Protein AF-A0A670YBL3-F1 (afdb_monomer)

Radius of gyration: 41.97 Å; Cα contacts (8 Å, |Δi|>4): 13; chains: 1; bounding box: 100×66×88 Å

Sequence (162 aa):
MISDKYLVEYKLDPEDPHLQEPETMLLQSTVDIPPKTDPRDPRGINQHLKLEFSDILAEPSSFRTFDRIWTWSDITFESSRLWCYRIISLLCAVPVSLCSGFLFACLGCLHIWCVMPCIQMCTMAMPPVRILWASILDVLIAPLFTSLGRCCSAIYLTVTQK

Solvent-accessible surface area (backbone atoms only — not comparable to full-atom values): 10443 Å² total; per-residue (Å²): 134,86,71,80,87,75,70,78,83,78,80,81,79,81,86,86,88,87,89,80,85,83,87,87,84,89,75,87,77,74,75,79,68,74,76,84,72,47,87,88,48,83,80,60,81,60,60,90,74,65,80,47,72,59,67,76,69,66,63,65,87,87,73,70,89,50,70,67,61,51,54,53,50,50,55,50,49,57,49,47,55,56,50,50,54,51,50,54,50,51,64,52,46,52,56,52,51,51,52,51,50,52,52,50,51,52,51,50,49,46,39,65,73,46,46,49,53,49,53,52,50,49,61,69,47,44,60,63,52,51,51,54,51,50,51,51,42,52,70,54,48,47,59,52,52,51,50,50,50,55,62,54,65,72,62,81,81,82,82,82,86,129

Structure (mmCIF, N/CA/C/O backbone):
data_AF-A0A670YBL3-F1
#
_entry.id   AF-A0A670YBL3-F1
#
loop_
_atom_site.group_PDB
_atom_site.id
_atom_site.type_symbol
_atom_site.label_atom_id
_atom_site.label_alt_id
_atom_site.label_comp_id
_atom_site.label_asym_id
_atom_site.label_entity_id
_atom_site.label_seq_id
_atom_site.pdbx_PDB_ins_code
_atom_site.Cartn_x
_atom_site.Cartn_y
_atom_site.Cartn_z
_atom_site.occupancy
_atom_site.B_iso_or_equiv
_atom_site.auth_seq_id
_atom_site.auth_comp_id
_atom_site.auth_asym_id
_atom_site.auth_atom_id
_atom_site.pdbx_PDB_model_num
ATOM 1 N N . MET A 1 1 ? 41.858 -17.848 2.948 1.00 49.16 1 MET A N 1
ATOM 2 C CA . MET A 1 1 ? 42.124 -19.206 2.429 1.00 49.16 1 MET A CA 1
ATOM 3 C C . MET A 1 1 ? 41.508 -19.279 1.045 1.00 49.16 1 MET A C 1
ATOM 5 O O . MET A 1 1 ? 40.294 -19.387 0.935 1.00 49.16 1 MET A O 1
ATOM 9 N N . ILE A 1 2 ? 42.321 -19.054 0.012 1.00 47.41 2 ILE A N 1
ATOM 10 C CA . ILE A 1 2 ? 41.903 -19.216 -1.385 1.00 47.41 2 ILE A CA 1
ATOM 11 C C . ILE A 1 2 ? 41.780 -20.731 -1.627 1.00 47.41 2 ILE A C 1
ATOM 13 O O . ILE A 1 2 ? 42.599 -21.486 -1.115 1.00 47.41 2 ILE A O 1
ATOM 17 N N . SER A 1 3 ? 40.711 -21.185 -2.278 1.00 45.72 3 SER A N 1
ATOM 18 C CA . SER A 1 3 ? 40.430 -22.617 -2.452 1.00 45.72 3 SER A CA 1
ATOM 19 C C . SER A 1 3 ? 41.252 -23.178 -3.616 1.00 45.72 3 SER A C 1
ATOM 21 O O . SER A 1 3 ? 41.248 -22.580 -4.689 1.00 45.72 3 SER A O 1
ATOM 23 N N . ASP A 1 4 ? 41.894 -24.333 -3.439 1.00 55.66 4 ASP A N 1
ATOM 24 C CA . ASP A 1 4 ? 42.846 -24.960 -4.383 1.00 55.66 4 ASP A CA 1
ATOM 25 C C . ASP A 1 4 ? 42.256 -25.371 -5.752 1.00 55.66 4 ASP A C 1
ATOM 27 O O . ASP A 1 4 ? 42.945 -25.926 -6.599 1.00 55.66 4 ASP A O 1
ATOM 31 N N . LYS A 1 5 ? 40.979 -25.069 -6.022 1.00 55.69 5 LYS A N 1
ATOM 32 C CA . LYS A 1 5 ? 40.299 -25.369 -7.295 1.00 55.69 5 LYS A CA 1
ATOM 33 C C . LYS A 1 5 ? 40.619 -24.401 -8.443 1.00 55.69 5 LYS A C 1
ATOM 35 O O . LYS A 1 5 ? 40.101 -24.593 -9.537 1.00 55.69 5 LYS A O 1
ATOM 40 N N . TYR A 1 6 ? 41.438 -23.375 -8.210 1.00 52.62 6 TYR A N 1
ATOM 41 C CA . TYR A 1 6 ? 41.797 -22.369 -9.223 1.00 52.62 6 TYR A CA 1
ATOM 42 C C . TYR A 1 6 ? 43.244 -22.473 -9.721 1.00 52.62 6 TYR A C 1
ATOM 44 O O . TYR A 1 6 ? 43.655 -21.675 -10.560 1.00 52.62 6 TYR A O 1
ATOM 52 N N . LEU A 1 7 ? 44.023 -23.434 -9.224 1.00 48.12 7 LEU A N 1
ATOM 53 C CA . LEU A 1 7 ? 45.398 -23.638 -9.666 1.00 48.12 7 LEU A CA 1
ATOM 54 C C . LEU A 1 7 ? 45.428 -24.719 -10.747 1.00 48.12 7 LEU A C 1
ATOM 56 O O . LEU A 1 7 ? 45.596 -25.901 -10.468 1.00 48.12 7 LEU A O 1
ATOM 60 N N . VAL A 1 8 ? 45.231 -24.297 -11.996 1.00 57.38 8 VAL A N 1
ATOM 61 C CA . VAL A 1 8 ? 45.560 -25.122 -13.161 1.00 57.38 8 VAL A CA 1
ATOM 62 C C . VAL A 1 8 ? 47.073 -25.059 -13.338 1.00 57.38 8 VAL A C 1
ATOM 64 O O . VAL A 1 8 ? 47.629 -24.028 -13.714 1.00 57.38 8 VAL A O 1
ATOM 67 N N . GLU A 1 9 ? 47.738 -26.157 -13.002 1.00 49.44 9 GLU A N 1
ATOM 68 C CA . GLU A 1 9 ? 49.177 -26.337 -13.151 1.00 49.44 9 GLU A CA 1
ATOM 69 C C . GLU A 1 9 ? 49.513 -26.416 -14.648 1.00 49.44 9 GLU A C 1
ATOM 71 O O . GLU A 1 9 ? 49.308 -27.436 -15.306 1.00 49.44 9 GLU A O 1
ATOM 76 N N . TYR A 1 10 ? 49.963 -25.300 -15.223 1.00 47.22 10 TYR A N 1
ATOM 77 C CA . TYR A 1 10 ? 50.396 -25.256 -16.616 1.00 47.22 10 TYR A CA 1
ATOM 78 C C . TYR A 1 10 ? 51.806 -25.844 -16.696 1.00 47.22 10 TYR A C 1
ATOM 80 O O . TYR A 1 10 ? 52.793 -25.158 -16.424 1.00 47.22 10 TYR A O 1
ATOM 88 N N . LYS A 1 11 ? 51.914 -27.132 -17.037 1.00 40.56 11 LYS A N 1
ATOM 89 C CA . LYS A 1 11 ? 53.201 -27.712 -17.427 1.00 40.56 11 LYS A CA 1
ATOM 90 C C . LYS A 1 11 ? 53.645 -27.070 -18.741 1.00 40.56 11 LYS A C 1
ATOM 92 O O . LYS A 1 11 ? 53.084 -27.360 -19.792 1.00 40.56 11 LYS A O 1
ATOM 97 N N . LEU A 1 12 ? 54.643 -26.193 -18.670 1.00 42.19 12 LEU A N 1
ATOM 98 C CA . LEU A 1 12 ? 55.421 -25.809 -19.843 1.00 42.19 12 LEU A CA 1
ATOM 99 C C . LEU A 1 12 ? 56.394 -26.951 -20.154 1.00 42.19 12 LEU A C 1
ATOM 101 O O . LEU A 1 12 ? 57.412 -27.081 -19.477 1.00 42.19 12 LEU A O 1
ATOM 105 N N . ASP A 1 13 ? 56.076 -27.764 -21.159 1.00 45.25 13 ASP A N 1
ATOM 106 C CA . ASP A 1 13 ? 57.099 -28.521 -21.884 1.00 45.25 13 ASP A CA 1
ATOM 107 C C . ASP A 1 13 ? 57.735 -27.594 -22.939 1.00 45.25 13 ASP A C 1
ATOM 109 O O . ASP A 1 13 ? 57.004 -26.868 -23.624 1.00 45.25 13 ASP A O 1
ATOM 113 N N . PRO A 1 14 ? 59.075 -27.549 -23.051 1.00 50.44 14 PRO A N 1
ATOM 114 C CA . PRO A 1 14 ? 59.761 -26.696 -24.008 1.00 50.44 14 PRO A CA 1
ATOM 115 C C . PRO A 1 14 ? 59.899 -27.385 -25.378 1.00 50.44 14 PRO A C 1
ATOM 117 O O . PRO A 1 14 ? 60.213 -28.566 -25.449 1.00 50.44 14 PRO A O 1
ATOM 120 N N . GLU A 1 15 ? 59.723 -26.578 -26.430 1.00 39.66 15 GLU A N 1
ATOM 121 C CA . GLU A 1 15 ? 60.285 -26.724 -27.789 1.00 39.66 15 GLU A CA 1
ATOM 122 C C . GLU A 1 15 ? 59.768 -27.875 -28.687 1.00 39.66 15 GLU A C 1
ATOM 124 O O . GLU A 1 15 ? 60.035 -29.047 -28.465 1.00 39.66 15 GLU A O 1
ATOM 129 N N . ASP A 1 16 ? 59.062 -27.536 -29.779 1.00 33.50 16 ASP A N 1
ATOM 130 C CA . ASP A 1 16 ? 59.723 -27.329 -31.083 1.00 33.50 16 ASP A CA 1
ATOM 131 C C . ASP A 1 16 ? 58.778 -26.722 -32.161 1.00 33.50 16 ASP A C 1
ATOM 133 O O . ASP A 1 16 ? 57.556 -26.883 -32.086 1.00 33.50 16 ASP A O 1
ATOM 137 N N . PRO A 1 17 ? 59.315 -25.973 -33.149 1.00 47.66 17 PRO A N 1
ATOM 138 C CA . PRO A 1 17 ? 58.583 -25.062 -34.032 1.00 47.66 17 PRO A CA 1
ATOM 139 C C . PRO A 1 17 ? 58.271 -25.696 -35.395 1.00 47.66 17 PRO A C 1
ATOM 141 O O . PRO A 1 17 ? 59.089 -26.440 -35.906 1.00 47.66 17 PRO A O 1
ATOM 144 N N . HIS A 1 18 ? 57.157 -25.342 -36.046 1.00 31.55 18 HIS A N 1
ATOM 145 C CA . HIS A 1 18 ? 57.113 -25.106 -37.501 1.00 31.55 18 HIS A CA 1
ATOM 146 C C . HIS A 1 18 ? 55.775 -24.468 -37.924 1.00 31.55 18 HIS A C 1
ATOM 148 O O . HIS A 1 18 ? 54.688 -24.883 -37.537 1.00 31.55 18 HIS A O 1
ATOM 154 N N . LEU A 1 19 ? 55.918 -23.404 -38.707 1.00 38.22 19 LEU A N 1
ATOM 155 C CA . LEU A 1 19 ? 54.925 -22.476 -39.242 1.00 38.22 19 LEU A CA 1
ATOM 156 C C . LEU A 1 19 ? 54.292 -23.021 -40.537 1.00 38.22 19 LEU A C 1
ATOM 158 O O . LEU A 1 19 ? 55.064 -23.324 -41.440 1.00 38.22 19 LEU A O 1
ATOM 162 N N . GLN A 1 20 ? 52.953 -23.044 -40.677 1.00 30.00 20 GLN A N 1
ATOM 163 C CA . GLN A 1 20 ? 52.250 -22.758 -41.950 1.00 30.00 20 GLN A CA 1
ATOM 164 C C . GLN A 1 20 ? 50.708 -22.661 -41.789 1.00 30.00 20 GLN A C 1
ATOM 166 O O . GLN A 1 20 ? 50.058 -23.629 -41.410 1.00 30.00 20 GLN A O 1
ATOM 171 N N . GLU A 1 21 ? 50.123 -21.498 -42.108 1.00 36.81 21 GLU A N 1
ATOM 172 C CA . GLU A 1 21 ? 48.718 -21.339 -42.572 1.00 36.81 21 GLU A CA 1
ATOM 173 C C . GLU A 1 21 ? 48.558 -21.969 -43.988 1.00 36.81 21 GLU A C 1
ATOM 175 O O . GLU A 1 21 ? 49.607 -22.207 -44.600 1.00 36.81 21 GLU A O 1
ATOM 180 N N . PRO A 1 22 ? 47.360 -22.206 -44.598 1.00 42.12 22 PRO A N 1
ATOM 181 C CA . PRO A 1 22 ? 46.024 -21.641 -44.325 1.00 42.12 22 PRO A CA 1
ATOM 182 C C . PRO A 1 22 ? 44.808 -22.621 -44.416 1.00 42.12 22 PRO A C 1
ATOM 184 O O . PRO A 1 22 ? 44.903 -23.747 -44.886 1.00 42.12 22 PRO A O 1
ATOM 187 N N . GLU A 1 23 ? 43.637 -22.111 -44.010 1.00 35.25 23 GLU A N 1
ATOM 188 C CA . GLU A 1 23 ? 42.279 -22.422 -44.507 1.00 35.25 23 GLU A CA 1
ATOM 189 C C . GLU A 1 23 ? 41.585 -23.793 -44.266 1.00 35.25 23 GLU A C 1
ATOM 191 O O . GLU A 1 23 ? 41.798 -24.793 -44.938 1.00 35.25 23 GLU A O 1
ATOM 196 N N . THR A 1 24 ? 40.503 -23.675 -43.483 1.00 34.41 24 THR A N 1
ATOM 197 C CA . THR A 1 24 ? 39.204 -24.374 -43.576 1.00 34.41 24 THR A CA 1
ATOM 198 C C . THR A 1 24 ? 39.046 -25.760 -42.933 1.00 34.41 24 THR A C 1
ATOM 200 O O . THR A 1 24 ? 39.636 -26.751 -43.338 1.00 34.41 24 THR A O 1
ATOM 203 N N . MET A 1 25 ? 38.032 -25.800 -42.057 1.00 41.53 25 MET A N 1
ATOM 204 C CA . MET A 1 25 ? 37.207 -26.941 -41.632 1.00 41.53 25 MET A CA 1
ATOM 205 C C . MET A 1 25 ? 37.559 -27.612 -40.294 1.00 41.53 25 MET A C 1
ATOM 207 O O . MET A 1 25 ? 38.404 -28.487 -40.196 1.00 41.53 25 MET A O 1
ATOM 211 N N . LEU A 1 26 ? 36.715 -27.267 -39.316 1.00 43.94 26 LEU A N 1
ATOM 212 C CA . LEU A 1 26 ? 36.263 -28.076 -38.180 1.00 43.94 26 LEU A CA 1
ATOM 213 C C . LEU A 1 26 ? 37.242 -28.291 -37.026 1.00 43.94 26 LEU A C 1
ATOM 215 O O . LEU A 1 26 ? 38.065 -29.193 -37.043 1.00 43.94 26 LEU A O 1
ATOM 219 N N . LEU A 1 27 ? 37.024 -27.494 -35.978 1.00 35.09 27 LEU A N 1
ATOM 220 C CA . LEU A 1 27 ? 36.952 -27.862 -34.556 1.00 35.09 27 LEU A CA 1
ATOM 221 C C . LEU A 1 27 ? 36.865 -26.515 -33.820 1.00 35.09 27 LEU A C 1
ATOM 223 O O . LEU A 1 27 ? 37.858 -25.871 -33.517 1.00 35.09 27 LEU A O 1
ATOM 227 N N . GLN A 1 28 ? 35.687 -25.915 -33.665 1.00 41.88 28 GLN A N 1
ATOM 228 C CA . GLN A 1 28 ? 34.755 -26.306 -32.608 1.00 41.88 28 GLN A CA 1
ATOM 229 C C . GLN A 1 28 ? 35.482 -26.686 -31.306 1.00 41.88 28 GLN A C 1
ATOM 231 O O . GLN A 1 28 ? 35.213 -27.721 -30.712 1.00 41.88 28 GLN A O 1
ATOM 236 N N . SER A 1 29 ? 36.403 -25.832 -30.847 1.00 35.59 29 SER A N 1
ATOM 237 C CA . SER A 1 29 ? 36.668 -25.726 -29.415 1.00 35.59 29 SER A CA 1
ATOM 238 C C . SER A 1 29 ? 35.495 -24.959 -28.816 1.00 35.59 29 SER A C 1
ATOM 240 O O . SER A 1 29 ? 35.482 -23.729 -28.741 1.00 35.59 29 SER A O 1
ATOM 242 N N . THR A 1 30 ? 34.442 -25.710 -28.502 1.00 42.91 30 THR A N 1
ATOM 243 C CA . THR A 1 30 ? 33.404 -25.321 -27.555 1.00 42.91 30 THR A CA 1
ATOM 244 C C . THR A 1 30 ? 34.090 -25.004 -26.231 1.00 42.91 30 THR A C 1
ATOM 246 O O . THR A 1 30 ? 34.227 -25.854 -25.355 1.00 42.91 30 THR A O 1
ATOM 249 N N . VAL A 1 31 ? 34.553 -23.765 -26.084 1.00 45.44 31 VAL A N 1
ATOM 250 C CA . VAL A 1 31 ? 34.615 -23.148 -24.766 1.00 45.44 31 VAL A CA 1
ATOM 251 C C . VAL A 1 31 ? 33.156 -23.060 -24.341 1.00 45.44 31 VAL A C 1
ATOM 253 O O . VAL A 1 31 ? 32.431 -22.185 -24.815 1.00 45.44 31 VAL A O 1
ATOM 256 N N . ASP A 1 32 ? 32.709 -24.029 -23.539 1.00 45.91 32 ASP A N 1
ATOM 257 C CA . ASP A 1 32 ? 31.397 -24.033 -22.895 1.00 45.91 32 ASP A CA 1
ATOM 258 C C . ASP A 1 32 ? 31.320 -22.821 -21.959 1.00 45.91 32 ASP A C 1
ATOM 260 O O . ASP A 1 32 ? 31.529 -22.896 -20.748 1.00 45.91 32 ASP A O 1
ATOM 264 N N . ILE A 1 33 ? 31.044 -21.657 -22.54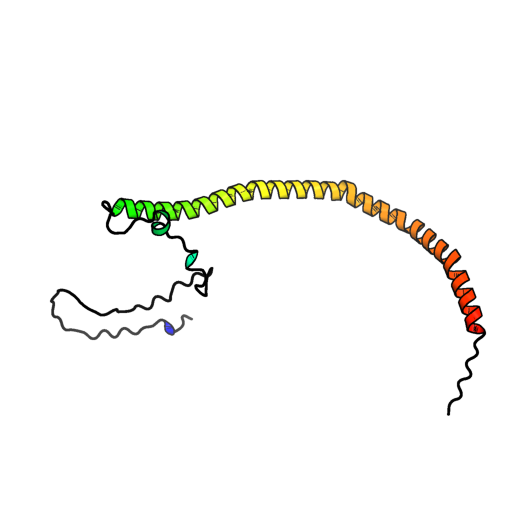4 1.00 55.59 33 ILE A N 1
ATOM 265 C CA . ILE A 1 33 ? 30.486 -20.526 -21.824 1.00 55.59 33 ILE A CA 1
ATOM 266 C C . ILE A 1 33 ? 29.125 -21.044 -21.357 1.00 55.59 33 ILE A C 1
ATOM 268 O O . 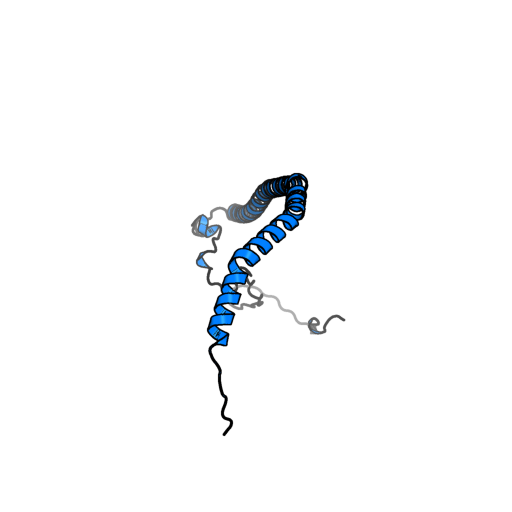ILE A 1 33 ? 28.289 -21.353 -22.214 1.00 55.59 33 ILE A O 1
ATOM 272 N N . PRO A 1 34 ? 28.891 -21.200 -20.038 1.00 58.81 34 PRO A N 1
ATOM 273 C CA . PRO A 1 34 ? 27.607 -21.678 -19.557 1.00 58.81 34 PRO A CA 1
ATOM 274 C C . PRO A 1 34 ? 26.519 -20.801 -20.182 1.00 58.81 34 PRO A C 1
ATOM 276 O O . PRO A 1 34 ? 26.695 -19.575 -20.230 1.00 58.81 34 PRO A O 1
ATOM 279 N N . PRO A 1 35 ? 25.432 -21.397 -20.706 1.00 61.44 35 PRO A N 1
ATOM 280 C CA . PRO A 1 35 ? 24.387 -20.640 -21.374 1.00 61.44 35 PRO A CA 1
ATOM 281 C C . PRO A 1 35 ? 23.964 -19.522 -20.432 1.00 61.44 35 PRO A C 1
ATOM 283 O O . PRO A 1 35 ? 23.620 -19.786 -19.280 1.00 61.44 35 PRO A O 1
ATOM 286 N N . LYS A 1 36 ? 24.070 -18.270 -20.895 1.00 60.72 36 LYS A N 1
ATOM 287 C CA . LYS A 1 36 ? 23.696 -17.091 -20.115 1.00 60.72 36 LYS A CA 1
ATOM 288 C C . LYS A 1 36 ? 22.208 -17.211 -19.811 1.00 60.72 36 LYS A C 1
ATOM 290 O O . LYS A 1 36 ? 21.372 -16.853 -20.637 1.00 60.72 36 LYS A O 1
ATOM 295 N N . THR A 1 37 ? 21.890 -17.788 -18.659 1.00 65.12 37 THR A N 1
ATOM 296 C CA . THR A 1 37 ? 20.526 -18.051 -18.229 1.00 65.12 37 THR A CA 1
ATOM 297 C C . THR A 1 37 ? 19.866 -16.703 -18.026 1.00 65.12 37 THR A C 1
ATOM 299 O O . THR A 1 37 ? 20.269 -15.936 -17.151 1.00 65.12 37 THR A O 1
ATOM 302 N N . ASP A 1 38 ? 18.884 -16.380 -18.865 1.00 73.31 38 ASP A N 1
ATOM 303 C CA . ASP A 1 38 ? 18.025 -15.236 -18.606 1.00 73.31 38 ASP A CA 1
ATOM 304 C C . ASP A 1 38 ? 17.204 -15.575 -17.353 1.00 73.31 38 ASP A C 1
ATOM 306 O O . ASP A 1 38 ? 16.379 -16.494 -17.402 1.00 73.31 38 ASP A O 1
ATOM 310 N N . PRO A 1 39 ? 17.406 -14.883 -16.214 1.00 76.12 39 PRO A N 1
ATOM 311 C CA . PRO A 1 39 ? 16.651 -15.179 -15.001 1.00 76.12 39 PRO A CA 1
ATOM 312 C C . PRO A 1 39 ? 15.145 -14.948 -15.189 1.00 76.12 39 PRO A C 1
ATOM 314 O O . PRO A 1 39 ? 14.355 -15.411 -14.368 1.00 76.12 39 PRO A O 1
ATOM 317 N N . ARG A 1 40 ? 14.736 -14.230 -16.247 1.00 78.88 40 ARG A N 1
ATOM 318 C CA . ARG A 1 40 ? 13.332 -13.957 -16.574 1.00 78.88 40 ARG A CA 1
ATOM 319 C C . ARG A 1 40 ? 12.639 -15.127 -17.270 1.00 78.88 40 ARG A C 1
ATOM 321 O O . ARG A 1 40 ? 11.419 -15.221 -17.180 1.00 78.88 40 ARG A O 1
ATOM 328 N N . ASP A 1 41 ? 13.387 -16.014 -17.924 1.00 84.94 41 ASP A N 1
ATOM 329 C CA . ASP A 1 41 ? 12.844 -17.222 -18.551 1.00 84.94 41 ASP A CA 1
ATOM 330 C C . ASP A 1 41 ? 13.810 -18.413 -18.402 1.00 84.94 41 ASP A C 1
ATOM 332 O O . ASP A 1 41 ? 14.477 -18.820 -19.356 1.00 84.94 41 ASP A O 1
ATOM 336 N N . PRO A 1 42 ? 13.880 -19.014 -17.200 1.00 84.19 42 PRO A N 1
ATOM 337 C CA . PRO A 1 42 ? 14.794 -20.121 -16.923 1.00 84.19 42 PRO A CA 1
ATOM 338 C C . PRO A 1 42 ? 14.446 -21.408 -17.684 1.00 84.19 42 PRO A C 1
ATOM 340 O O . PRO A 1 42 ? 15.257 -22.330 -17.720 1.00 84.19 42 PRO A O 1
ATOM 343 N N . ARG A 1 43 ? 13.239 -21.505 -18.262 1.00 83.75 43 ARG A N 1
ATOM 344 C CA . ARG A 1 43 ? 12.762 -22.688 -18.999 1.00 83.75 43 ARG A CA 1
ATOM 345 C C . ARG A 1 43 ? 12.693 -22.456 -20.509 1.00 83.75 43 ARG A C 1
ATOM 347 O O . ARG A 1 43 ? 12.345 -23.387 -21.227 1.00 83.75 43 ARG A O 1
ATOM 354 N N . GLY A 1 44 ? 13.010 -21.249 -20.981 1.00 84.25 44 GLY A N 1
ATOM 355 C CA . GLY A 1 44 ? 12.995 -20.893 -22.400 1.00 84.25 44 GLY A CA 1
ATOM 356 C C . GLY A 1 44 ? 11.624 -21.033 -23.066 1.00 84.25 44 GLY A C 1
ATOM 357 O O . GLY A 1 44 ? 11.561 -21.258 -24.271 1.00 84.25 44 GLY A O 1
ATOM 358 N N . ILE A 1 45 ? 10.527 -20.955 -22.308 1.00 86.31 45 ILE A N 1
ATOM 359 C CA . ILE A 1 45 ? 9.170 -21.164 -22.842 1.00 86.31 45 ILE A CA 1
ATOM 360 C C . ILE A 1 45 ? 8.666 -19.958 -23.653 1.00 86.31 45 ILE A C 1
ATOM 362 O O . ILE A 1 45 ? 7.795 -20.101 -24.511 1.00 86.31 45 ILE A O 1
ATOM 366 N N . ASN A 1 46 ? 9.230 -18.772 -23.414 1.00 87.12 46 ASN A N 1
ATOM 367 C CA . ASN A 1 46 ? 8.782 -17.494 -23.967 1.00 87.12 46 ASN A CA 1
ATOM 368 C C . ASN A 1 46 ? 9.727 -16.951 -25.045 1.00 87.12 46 ASN A C 1
ATOM 370 O O . ASN A 1 46 ? 9.750 -15.749 -25.302 1.00 87.12 46 ASN A O 1
ATOM 374 N N . GLN A 1 47 ? 10.487 -17.824 -25.711 1.00 82.25 47 GLN A N 1
ATOM 375 C CA . GLN A 1 47 ? 11.389 -17.420 -26.796 1.00 82.25 47 GLN A CA 1
ATOM 376 C C . GLN A 1 47 ? 10.665 -16.638 -27.903 1.00 82.25 47 GLN A C 1
ATOM 378 O O . GLN A 1 47 ? 11.220 -15.688 -28.438 1.00 82.25 47 GLN A O 1
ATOM 383 N N . HIS A 1 48 ? 9.397 -16.964 -28.170 1.00 81.69 48 HIS A N 1
ATOM 384 C CA . HIS A 1 48 ? 8.550 -16.275 -29.149 1.00 81.69 48 HIS A CA 1
ATOM 385 C C . HIS A 1 48 ? 8.223 -14.807 -28.803 1.00 81.69 48 HIS A C 1
ATOM 387 O O . HIS A 1 48 ? 7.781 -14.065 -29.673 1.00 81.69 48 HIS A O 1
ATOM 393 N N . LEU A 1 49 ? 8.413 -14.376 -27.549 1.00 81.75 49 LEU A N 1
ATOM 394 C CA . LEU A 1 49 ? 8.195 -12.988 -27.108 1.00 81.75 49 LEU A CA 1
ATOM 395 C C . LEU A 1 49 ? 9.481 -12.155 -27.134 1.00 81.75 49 LEU A C 1
ATOM 397 O O . LEU A 1 49 ? 9.457 -10.959 -26.828 1.00 81.75 49 LEU A O 1
ATOM 401 N N . LYS A 1 50 ? 10.619 -12.775 -27.456 1.00 81.38 50 LYS A N 1
ATOM 402 C CA . LYS A 1 50 ? 11.902 -12.089 -27.529 1.00 81.38 50 LYS A CA 1
ATOM 403 C C . LYS A 1 50 ? 12.001 -11.380 -28.875 1.00 81.38 50 LYS A C 1
ATOM 405 O O . LYS A 1 50 ? 12.362 -11.986 -29.868 1.00 81.38 50 LYS A O 1
ATOM 410 N N . LEU A 1 51 ? 11.673 -10.094 -28.873 1.00 82.25 51 LEU A N 1
ATOM 411 C CA . LEU A 1 51 ? 11.790 -9.241 -30.051 1.00 82.25 51 LEU A CA 1
ATOM 412 C C . LEU A 1 51 ? 13.220 -8.709 -30.169 1.00 82.25 51 LEU A C 1
ATOM 414 O O . LEU A 1 51 ? 13.689 -7.977 -29.282 1.00 82.25 51 LEU A O 1
ATOM 418 N N . GLU A 1 52 ? 13.901 -9.069 -31.252 1.00 83.00 52 GLU A N 1
ATOM 419 C CA . GLU A 1 52 ? 15.167 -8.461 -31.653 1.00 83.00 52 GLU A CA 1
ATOM 420 C C . GLU A 1 52 ? 14.925 -7.232 -32.548 1.00 83.00 52 GLU A C 1
ATOM 422 O O . GLU A 1 52 ? 13.862 -7.063 -33.144 1.00 83.00 52 GLU A O 1
ATOM 427 N N . PHE A 1 53 ? 15.915 -6.344 -32.653 1.00 83.19 53 PHE A N 1
ATOM 428 C CA . PHE A 1 53 ? 15.874 -5.211 -33.580 1.00 83.19 53 PHE A CA 1
ATOM 429 C C . PHE A 1 53 ? 15.644 -5.652 -35.037 1.00 83.19 53 PHE A C 1
ATOM 431 O O . PHE A 1 53 ? 14.880 -5.020 -35.768 1.00 83.19 53 PHE A O 1
ATOM 438 N N . SER A 1 54 ? 16.256 -6.771 -35.435 1.00 82.00 54 SER A N 1
ATOM 439 C CA . SER A 1 54 ? 16.079 -7.392 -36.750 1.00 82.00 54 SER A CA 1
ATOM 440 C C . SER A 1 54 ? 14.631 -7.833 -37.006 1.00 82.00 54 SER A C 1
ATOM 442 O O . SER A 1 54 ? 14.119 -7.599 -38.101 1.00 82.00 54 SER A O 1
ATOM 444 N N . ASP A 1 55 ? 13.940 -8.361 -35.991 1.00 83.50 55 ASP A N 1
ATOM 445 C CA . ASP A 1 55 ? 12.529 -8.764 -36.078 1.00 83.50 55 ASP A CA 1
ATOM 446 C C . ASP A 1 55 ? 11.582 -7.565 -36.217 1.00 83.50 55 ASP A C 1
ATOM 448 O O . ASP A 1 55 ? 10.556 -7.649 -36.889 1.00 83.50 55 ASP A O 1
ATOM 452 N N . ILE A 1 56 ? 11.921 -6.433 -35.593 1.00 83.00 56 ILE A N 1
ATOM 453 C CA . ILE A 1 56 ? 11.104 -5.209 -35.636 1.00 83.00 56 ILE A CA 1
ATOM 454 C C . ILE A 1 56 ? 11.145 -4.569 -37.027 1.00 83.00 56 ILE A C 1
ATOM 456 O O . ILE A 1 56 ? 10.136 -4.036 -37.491 1.00 83.00 56 ILE A O 1
ATOM 460 N N . LEU A 1 57 ? 12.303 -4.608 -37.688 1.00 82.19 57 LEU A N 1
ATOM 461 C CA . LEU A 1 57 ? 12.475 -4.066 -39.037 1.00 82.19 57 LEU A CA 1
ATOM 462 C C . LEU A 1 57 ? 12.132 -5.071 -40.145 1.00 82.19 57 LEU A C 1
ATOM 464 O O . LEU A 1 57 ? 11.891 -4.653 -41.275 1.00 82.19 57 LEU A O 1
ATOM 468 N N . ALA A 1 58 ? 12.100 -6.369 -39.829 1.00 81.88 58 ALA A N 1
ATOM 469 C CA . ALA A 1 58 ? 11.846 -7.467 -40.763 1.00 81.88 58 ALA A CA 1
ATOM 470 C C . ALA A 1 58 ? 12.767 -7.472 -42.005 1.00 81.88 58 ALA A C 1
ATOM 472 O O . ALA A 1 58 ? 12.399 -7.990 -43.062 1.00 81.88 58 ALA A O 1
ATOM 473 N N . GLU A 1 59 ? 13.970 -6.897 -41.900 1.00 76.75 59 GLU A N 1
ATOM 474 C CA . GLU A 1 59 ? 14.892 -6.789 -43.031 1.00 76.75 59 GLU A CA 1
ATOM 475 C C . GLU A 1 59 ? 15.734 -8.072 -43.192 1.00 76.75 59 GLU A C 1
ATOM 477 O O . GLU A 1 59 ? 16.412 -8.486 -42.244 1.00 76.75 59 GLU A O 1
ATOM 482 N N . PRO A 1 60 ? 15.760 -8.694 -44.388 1.00 72.31 60 PRO A N 1
ATOM 483 C CA . PRO A 1 60 ? 16.643 -9.820 -44.655 1.00 72.31 60 PRO A CA 1
ATOM 484 C C . PRO A 1 60 ? 18.109 -9.370 -44.709 1.00 72.31 60 PRO A C 1
ATOM 486 O O . PRO A 1 60 ? 18.444 -8.353 -45.314 1.00 72.31 60 PRO A O 1
ATOM 489 N N . SER A 1 61 ? 19.015 -10.180 -44.153 1.00 66.62 61 SER A N 1
ATOM 490 C CA . SER A 1 61 ? 20.459 -9.889 -44.042 1.00 66.62 61 SER A CA 1
ATOM 491 C C . SER A 1 61 ? 21.185 -9.629 -45.373 1.00 66.62 61 SER A C 1
ATOM 493 O O . SER A 1 61 ? 22.311 -9.144 -45.364 1.00 66.62 61 SER A O 1
ATOM 495 N N . SER A 1 62 ? 20.547 -9.912 -46.513 1.00 66.56 62 SER A N 1
ATOM 496 C CA . SER A 1 62 ? 21.127 -9.789 -47.853 1.00 66.56 62 SER A CA 1
ATOM 497 C C . SER A 1 62 ? 21.123 -8.368 -48.440 1.00 66.56 62 SER A C 1
ATOM 499 O O . SER A 1 62 ? 21.824 -8.148 -49.425 1.00 66.56 62 SER A O 1
ATOM 501 N N . PHE A 1 63 ? 20.348 -7.417 -47.898 1.00 61.09 63 PHE A N 1
ATOM 502 C CA . PHE A 1 63 ? 20.193 -6.066 -48.479 1.00 61.09 63 PHE A CA 1
ATOM 503 C C . PHE A 1 63 ? 20.928 -4.953 -47.712 1.00 61.09 63 PHE A C 1
ATOM 505 O O . PHE A 1 63 ? 20.803 -3.768 -48.037 1.00 61.09 63 PHE A O 1
ATOM 512 N N . ARG A 1 64 ? 21.773 -5.316 -46.741 1.00 67.69 64 ARG A N 1
ATOM 513 C CA . ARG A 1 64 ? 22.535 -4.350 -45.943 1.00 67.69 64 ARG A CA 1
ATOM 514 C C . ARG A 1 64 ? 23.700 -3.788 -46.748 1.00 67.69 64 ARG A C 1
ATOM 516 O O . ARG A 1 64 ? 24.758 -4.388 -46.862 1.00 67.69 64 ARG A O 1
ATOM 523 N N . THR A 1 65 ? 23.502 -2.595 -47.300 1.00 64.25 65 THR A N 1
ATOM 524 C CA . THR A 1 65 ? 24.530 -1.903 -48.102 1.00 64.25 65 THR A CA 1
ATOM 525 C C . THR A 1 65 ? 25.540 -1.144 -47.217 1.00 64.25 65 THR A C 1
ATOM 527 O O . THR A 1 65 ? 26.546 -0.640 -47.709 1.00 64.25 65 THR A O 1
ATOM 530 N N . PHE A 1 66 ? 25.301 -1.049 -45.897 1.00 73.81 66 PHE A N 1
ATOM 531 C CA . PHE A 1 66 ? 26.173 -0.312 -44.976 1.00 73.81 66 PHE A CA 1
ATOM 532 C C . PHE A 1 66 ? 26.198 -0.907 -43.553 1.00 73.81 66 PHE A C 1
ATOM 534 O O . PHE A 1 66 ? 25.456 -0.485 -42.661 1.00 73.81 66 PHE A O 1
ATOM 541 N N . ASP A 1 67 ? 27.112 -1.851 -43.316 1.00 79.12 67 ASP A N 1
ATOM 542 C CA . ASP A 1 67 ? 27.221 -2.601 -42.050 1.00 79.12 67 ASP A CA 1
ATOM 543 C C . ASP A 1 67 ? 27.427 -1.719 -40.813 1.00 79.12 67 ASP A C 1
ATOM 545 O O . ASP A 1 67 ? 26.937 -2.020 -39.727 1.00 79.12 67 ASP A O 1
ATOM 549 N N . ARG A 1 68 ? 28.123 -0.584 -40.956 1.00 81.19 68 ARG A N 1
ATOM 550 C CA . ARG A 1 68 ? 28.411 0.294 -39.812 1.00 81.19 68 ARG A CA 1
ATOM 551 C C . ARG A 1 68 ? 27.148 0.965 -39.266 1.00 81.19 68 ARG A C 1
ATOM 553 O O . ARG A 1 68 ? 26.974 1.005 -38.056 1.00 81.19 68 ARG A O 1
ATOM 560 N N . ILE A 1 69 ? 26.268 1.478 -40.130 1.00 85.44 69 ILE A N 1
ATOM 561 C CA . ILE A 1 69 ? 25.014 2.152 -39.729 1.00 85.44 69 ILE A CA 1
ATOM 562 C C . ILE A 1 69 ? 24.096 1.145 -39.052 1.00 85.44 69 ILE A C 1
ATOM 564 O O . ILE A 1 69 ? 23.501 1.476 -38.030 1.00 85.44 69 ILE A O 1
ATOM 568 N N . TRP A 1 70 ? 24.044 -0.083 -39.576 1.00 82.94 70 TRP A N 1
ATOM 569 C CA . TRP A 1 70 ? 23.277 -1.155 -38.962 1.00 82.94 70 TRP A CA 1
ATOM 570 C C . TRP A 1 70 ? 23.701 -1.375 -37.503 1.00 82.94 70 TRP A C 1
ATOM 572 O O . TRP A 1 70 ? 22.877 -1.267 -36.597 1.00 82.94 70 TRP A O 1
ATOM 582 N N . THR A 1 71 ? 24.998 -1.566 -37.254 1.00 84.81 71 THR A N 1
ATOM 583 C CA . THR A 1 71 ? 25.531 -1.764 -35.897 1.00 84.81 71 THR A CA 1
ATOM 584 C C . THR A 1 71 ? 25.256 -0.569 -34.980 1.00 84.81 71 THR A C 1
ATOM 586 O O . THR A 1 71 ? 24.856 -0.745 -33.832 1.00 84.81 71 THR A O 1
ATOM 589 N N . TRP A 1 72 ? 25.405 0.663 -35.478 1.00 88.44 72 TRP A N 1
ATOM 590 C CA . TRP A 1 72 ? 25.081 1.863 -34.697 1.00 88.44 72 TRP A CA 1
ATOM 591 C C . TRP A 1 72 ? 23.590 1.973 -34.366 1.00 88.44 72 TRP A C 1
ATOM 593 O O . TRP A 1 72 ? 23.243 2.417 -33.269 1.00 88.44 72 TRP A O 1
ATOM 603 N N . SER A 1 73 ? 22.712 1.578 -35.288 1.00 87.94 73 SER A N 1
ATOM 604 C CA . SER A 1 73 ? 21.264 1.594 -35.071 1.00 87.94 73 SER A CA 1
ATOM 605 C C . SER A 1 73 ? 20.827 0.555 -34.041 1.00 87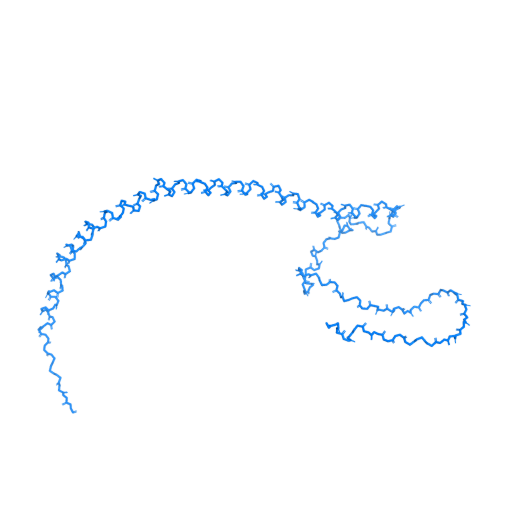.94 73 SER A C 1
ATOM 607 O O . SER A 1 73 ? 20.051 0.895 -33.150 1.00 87.94 73 SER A O 1
ATOM 609 N N . ASP A 1 74 ? 21.410 -0.643 -34.083 1.00 87.56 74 ASP A N 1
ATOM 610 C CA . ASP A 1 74 ? 21.146 -1.723 -33.131 1.00 87.56 74 ASP A CA 1
ATOM 611 C C . ASP A 1 74 ? 21.555 -1.318 -31.702 1.00 87.56 74 ASP A C 1
ATOM 613 O O . ASP A 1 74 ? 20.747 -1.317 -30.772 1.00 87.56 74 ASP A O 1
ATOM 617 N N . ILE A 1 75 ? 22.774 -0.791 -31.546 1.00 90.25 75 ILE A N 1
ATOM 618 C CA . ILE A 1 75 ? 23.295 -0.298 -30.258 1.00 90.25 75 ILE A CA 1
ATOM 619 C C . ILE A 1 75 ? 22.450 0.861 -29.708 1.00 90.25 75 ILE A C 1
ATOM 621 O O . ILE A 1 75 ? 22.166 0.938 -28.504 1.00 90.25 75 ILE A O 1
ATOM 625 N N . THR A 1 76 ? 22.047 1.784 -30.585 1.00 90.38 76 THR A N 1
ATOM 626 C CA . THR A 1 76 ? 21.227 2.943 -30.210 1.00 90.38 76 THR A CA 1
ATOM 627 C C . THR A 1 76 ? 19.822 2.506 -29.806 1.00 90.38 76 THR A C 1
ATOM 629 O O . THR A 1 76 ? 19.282 3.025 -28.826 1.00 90.38 76 THR A O 1
ATOM 632 N N . PHE A 1 77 ? 19.246 1.520 -30.494 1.00 88.44 77 PHE A N 1
ATOM 633 C CA . PHE A 1 77 ? 17.952 0.940 -30.158 1.00 88.44 77 PHE A CA 1
ATOM 634 C C . PHE A 1 77 ? 17.9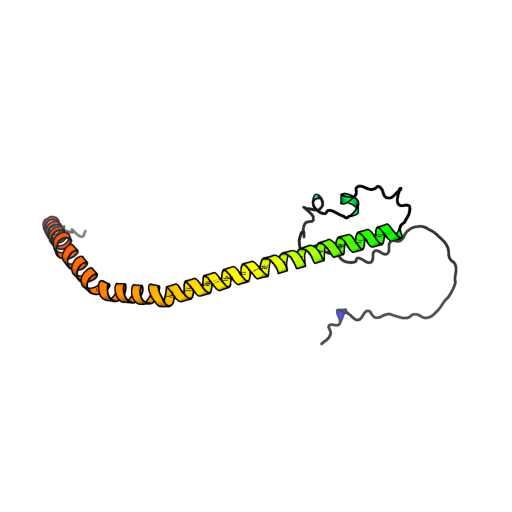80 0.277 -28.775 1.00 88.44 77 PHE A C 1
ATOM 636 O O . PHE A 1 77 ? 17.162 0.624 -27.916 1.00 88.44 77 PHE A O 1
ATOM 643 N N . GLU A 1 78 ? 18.962 -0.586 -28.503 1.00 88.25 78 GLU A N 1
ATOM 644 C CA . GLU A 1 78 ? 19.094 -1.236 -27.195 1.00 88.25 78 GLU A CA 1
ATOM 645 C C . GLU A 1 78 ? 19.293 -0.230 -26.054 1.00 88.25 78 GLU A C 1
ATOM 647 O O . GLU A 1 78 ? 18.641 -0.332 -25.004 1.00 88.25 78 GLU A O 1
ATOM 652 N N . SER A 1 79 ? 20.141 0.780 -26.275 1.00 91.69 79 SER A N 1
ATOM 653 C CA . SER A 1 79 ? 20.345 1.864 -25.311 1.00 91.69 79 SER A CA 1
ATOM 654 C C . SER A 1 79 ? 19.064 2.663 -25.086 1.00 91.69 79 SER A C 1
ATOM 656 O O . SER A 1 79 ? 18.682 2.893 -23.937 1.00 91.69 79 SER A O 1
ATOM 658 N N . SER A 1 80 ? 18.365 3.055 -26.153 1.00 91.38 80 SER A N 1
ATOM 659 C CA . SER A 1 80 ? 17.125 3.830 -26.053 1.00 91.38 80 SER A CA 1
ATOM 660 C C . SER A 1 80 ? 16.056 3.083 -25.256 1.00 91.38 80 SER A C 1
ATOM 662 O O . SER A 1 80 ? 15.431 3.678 -24.380 1.00 91.38 80 SER A O 1
ATOM 664 N N . ARG A 1 81 ? 15.920 1.765 -25.461 1.00 87.62 81 ARG A N 1
ATOM 665 C CA . ARG A 1 81 ? 15.007 0.905 -24.702 1.00 87.62 81 ARG A CA 1
ATOM 666 C C . ARG A 1 81 ? 15.311 0.977 -23.207 1.00 87.62 81 ARG A C 1
ATOM 668 O O . ARG A 1 81 ? 14.414 1.248 -22.413 1.00 87.62 81 ARG A O 1
ATOM 675 N N . LEU A 1 82 ? 16.572 0.788 -22.816 1.00 89.50 82 LEU A N 1
ATOM 676 C CA . LEU A 1 82 ? 16.975 0.819 -21.408 1.00 89.50 82 LEU A CA 1
ATOM 677 C C . LEU A 1 82 ? 16.750 2.197 -20.767 1.00 89.50 82 LEU A C 1
ATOM 679 O O . LEU A 1 82 ? 16.199 2.293 -19.667 1.00 89.50 82 LEU A O 1
ATOM 683 N N . TRP A 1 83 ? 17.178 3.263 -21.442 1.00 93.94 83 TRP A N 1
ATOM 684 C CA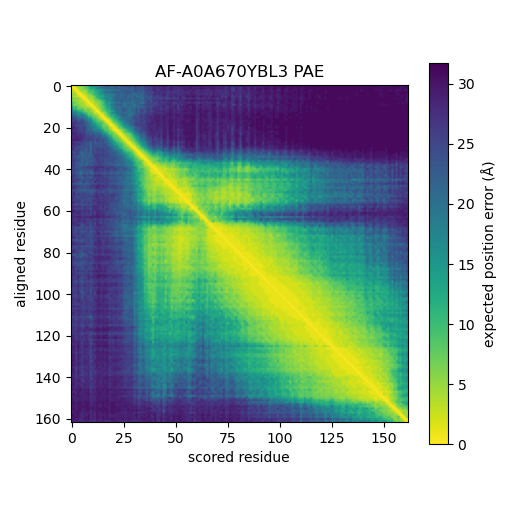 . TRP A 1 83 ? 17.066 4.624 -20.920 1.00 93.94 83 TRP A CA 1
ATOM 685 C C . TRP A 1 83 ? 15.619 5.107 -20.861 1.00 93.94 83 TRP A C 1
ATOM 687 O O . TRP A 1 83 ? 15.238 5.725 -19.870 1.00 93.94 83 TRP A O 1
ATOM 697 N N . CYS A 1 84 ? 14.795 4.760 -21.849 1.00 92.56 84 CYS A N 1
ATOM 698 C CA . CYS A 1 84 ? 13.372 5.080 -21.859 1.00 92.56 84 CYS A CA 1
ATOM 699 C C . CYS A 1 84 ? 12.658 4.451 -20.654 1.00 92.56 84 CYS A C 1
ATOM 701 O O . CYS A 1 84 ? 11.991 5.164 -19.904 1.00 92.56 84 CYS A O 1
ATOM 703 N N . TYR A 1 85 ? 12.898 3.163 -20.367 1.00 91.62 85 TYR A N 1
ATOM 704 C CA . TYR A 1 85 ? 12.348 2.522 -19.166 1.00 91.62 85 TYR A CA 1
ATOM 705 C C . TYR A 1 85 ? 12.771 3.230 -17.877 1.00 91.62 85 TYR A C 1
ATOM 707 O O . TYR A 1 85 ? 11.935 3.458 -17.002 1.00 91.62 85 TYR A O 1
ATOM 715 N N . ARG A 1 86 ? 14.049 3.605 -17.748 1.00 93.19 86 ARG A N 1
ATOM 716 C CA . ARG A 1 86 ? 14.563 4.291 -16.551 1.00 93.19 86 ARG A CA 1
ATOM 717 C C . ARG A 1 86 ? 13.958 5.681 -16.379 1.00 93.19 86 ARG A C 1
ATOM 719 O O . ARG A 1 86 ? 13.542 6.015 -15.274 1.00 93.19 86 ARG A O 1
ATOM 726 N N . ILE A 1 87 ? 13.896 6.469 -17.452 1.00 94.94 87 ILE A N 1
ATOM 727 C CA . ILE A 1 87 ? 13.371 7.839 -17.423 1.00 94.94 87 ILE A CA 1
ATOM 728 C C . ILE A 1 87 ? 11.871 7.825 -17.143 1.00 94.94 87 ILE A C 1
ATOM 730 O O . ILE A 1 87 ? 11.434 8.545 -16.252 1.00 94.94 87 ILE A O 1
ATOM 734 N N . ILE A 1 88 ? 11.095 6.981 -17.831 1.00 93.31 88 ILE A N 1
ATOM 735 C CA . ILE A 1 88 ? 9.650 6.855 -17.590 1.00 93.31 88 ILE A CA 1
ATOM 736 C C . ILE A 1 88 ? 9.397 6.403 -16.152 1.00 93.31 88 ILE A C 1
ATOM 738 O O . ILE A 1 88 ? 8.585 7.004 -15.455 1.00 93.31 88 ILE A O 1
ATOM 742 N N . SER A 1 89 ? 10.131 5.395 -15.672 1.00 94.44 89 SER A N 1
ATOM 743 C CA . SER A 1 89 ? 9.973 4.911 -14.296 1.00 94.44 89 SER A CA 1
ATOM 744 C C . SER A 1 89 ? 10.295 5.998 -13.273 1.00 94.44 89 SER A C 1
ATOM 746 O O . SER A 1 89 ? 9.544 6.172 -12.319 1.00 94.44 89 SER A O 1
ATOM 748 N N . LEU A 1 90 ? 11.371 6.767 -13.475 1.00 93.44 90 LEU A N 1
ATOM 749 C CA . LEU A 1 90 ? 11.732 7.885 -12.601 1.00 93.44 90 LEU A CA 1
ATOM 750 C C . LEU A 1 90 ? 10.662 8.986 -12.640 1.00 93.44 90 LEU A C 1
ATOM 752 O O . LEU A 1 90 ? 10.224 9.465 -11.595 1.00 93.44 90 LEU A O 1
ATOM 756 N N . LEU A 1 91 ? 10.218 9.352 -13.842 1.00 94.19 91 LEU A N 1
ATOM 757 C CA . LEU A 1 91 ? 9.223 10.393 -14.063 1.00 94.19 91 LEU A CA 1
ATOM 758 C C . LEU A 1 91 ? 7.866 10.024 -13.468 1.00 94.19 91 LEU A C 1
ATOM 760 O O . LEU A 1 91 ? 7.180 10.912 -12.985 1.00 94.19 91 LEU A O 1
ATOM 764 N N . CYS A 1 92 ? 7.483 8.746 -13.470 1.00 93.81 92 CYS A N 1
ATOM 765 C CA . CYS A 1 92 ? 6.274 8.264 -12.805 1.00 93.81 92 CYS A CA 1
ATOM 766 C C . CYS A 1 92 ? 6.464 8.096 -11.289 1.00 93.81 92 CYS A C 1
ATOM 768 O O . CYS A 1 92 ? 5.531 8.343 -10.527 1.00 93.81 92 CYS A O 1
ATOM 770 N N . ALA A 1 93 ? 7.657 7.717 -10.823 1.00 95.00 93 ALA A N 1
ATOM 771 C CA . ALA A 1 93 ? 7.926 7.522 -9.399 1.00 95.00 93 ALA A CA 1
ATOM 772 C C . ALA A 1 93 ? 7.848 8.832 -8.599 1.00 95.00 93 ALA A C 1
ATOM 774 O O . ALA A 1 93 ? 7.308 8.841 -7.494 1.00 95.00 93 ALA A O 1
ATOM 775 N N . VAL A 1 94 ? 8.341 9.944 -9.153 1.00 95.00 94 VAL A N 1
ATOM 776 C CA . VAL A 1 94 ? 8.308 11.264 -8.497 1.00 95.00 94 VAL A CA 1
ATOM 777 C C . VAL A 1 94 ? 6.880 11.737 -8.155 1.00 95.00 94 VAL A C 1
ATOM 779 O O . VAL A 1 94 ? 6.625 11.994 -6.978 1.00 95.00 94 VAL A O 1
ATOM 782 N N . PRO A 1 95 ? 5.922 11.832 -9.100 1.00 94.31 95 PRO A N 1
ATOM 783 C CA . PRO A 1 95 ? 4.564 12.274 -8.803 1.00 94.31 95 PRO A CA 1
ATOM 784 C C . PRO A 1 95 ? 3.834 11.288 -7.893 1.00 94.31 95 PRO A C 1
ATOM 786 O O . PRO A 1 95 ? 3.149 11.723 -6.975 1.00 94.31 95 PRO A O 1
ATOM 789 N N . VAL A 1 96 ? 4.023 9.975 -8.074 1.00 96.25 96 VAL A N 1
ATOM 790 C CA . VAL A 1 96 ? 3.414 8.968 -7.189 1.00 96.25 96 VAL A CA 1
ATOM 791 C C . VAL A 1 96 ? 3.923 9.123 -5.755 1.00 96.25 96 VAL A C 1
ATOM 793 O O . VAL A 1 96 ? 3.124 9.116 -4.818 1.00 96.25 96 VAL A O 1
ATOM 796 N N . SER A 1 97 ? 5.229 9.336 -5.574 1.00 96.88 97 SER A N 1
ATOM 797 C CA . SER A 1 97 ? 5.826 9.593 -4.261 1.00 96.88 97 SER A CA 1
ATOM 798 C C . SER A 1 97 ? 5.250 10.862 -3.626 1.00 96.88 97 SER A C 1
ATOM 800 O O . SER A 1 97 ? 4.777 10.813 -2.489 1.00 96.88 97 SER A O 1
ATOM 802 N N . LEU A 1 98 ? 5.165 11.965 -4.379 1.00 96.19 98 LEU A N 1
ATOM 803 C CA . LEU A 1 98 ? 4.566 13.218 -3.904 1.00 96.19 98 LEU A CA 1
ATOM 804 C C . LEU A 1 98 ? 3.091 13.053 -3.513 1.00 96.19 98 LEU A C 1
ATOM 806 O O . LEU A 1 98 ? 2.697 13.492 -2.433 1.00 96.19 98 LEU A O 1
ATOM 810 N N . CYS A 1 99 ? 2.286 12.383 -4.342 1.00 97.12 99 CYS A N 1
ATOM 811 C CA . CYS A 1 99 ? 0.888 12.089 -4.029 1.00 97.12 99 CYS A CA 1
ATOM 812 C C . CYS A 1 99 ? 0.767 11.241 -2.759 1.00 97.12 99 CYS A C 1
ATOM 814 O O . CYS A 1 99 ? -0.048 11.552 -1.893 1.00 97.12 99 CYS A O 1
ATOM 816 N N . SER A 1 100 ? 1.594 10.202 -2.614 1.00 96.81 100 SER A N 1
ATOM 817 C CA . SER A 1 100 ? 1.572 9.342 -1.427 1.00 96.81 100 SER A CA 1
ATOM 818 C C . SER A 1 100 ? 1.984 10.091 -0.153 1.00 96.81 100 SER A C 1
ATOM 820 O O . SER A 1 100 ? 1.320 9.955 0.874 1.00 96.81 100 SER A O 1
ATOM 822 N N . GLY A 1 101 ? 3.008 10.949 -0.227 1.00 97.56 101 GLY A N 1
ATOM 823 C CA . GLY A 1 101 ? 3.439 11.796 0.884 1.00 97.56 101 GLY A CA 1
ATOM 824 C C . GLY A 1 101 ? 2.374 12.818 1.280 1.00 97.56 101 GLY A C 1
ATOM 825 O O . GLY A 1 101 ? 2.102 12.993 2.467 1.00 97.56 101 GLY A O 1
ATOM 826 N N . PHE A 1 102 ? 1.713 13.439 0.300 1.00 97.06 102 PHE A N 1
ATOM 827 C CA . PHE A 1 102 ? 0.602 14.358 0.551 1.00 97.06 102 PHE A CA 1
ATOM 828 C C . PHE A 1 102 ? -0.582 13.653 1.224 1.00 97.06 102 PHE A C 1
ATOM 830 O O . PHE A 1 102 ? -1.085 14.130 2.240 1.00 97.06 102 PHE A O 1
ATOM 837 N N . LEU A 1 103 ? -0.983 12.481 0.720 1.00 97.50 103 LEU A N 1
ATOM 838 C CA . LEU A 1 103 ? -2.033 11.668 1.339 1.00 97.50 103 LEU A CA 1
ATOM 839 C C . LEU A 1 103 ? -1.672 11.283 2.776 1.00 97.50 103 LEU A C 1
ATOM 841 O O . LEU A 1 103 ? -2.513 11.398 3.666 1.00 97.50 103 LEU A O 1
ATOM 845 N N . PHE A 1 104 ? -0.425 10.881 3.023 1.00 96.88 104 PHE A N 1
ATOM 846 C CA . PHE A 1 104 ? 0.046 10.555 4.366 1.00 96.88 104 PHE A CA 1
ATOM 847 C C . PHE A 1 104 ? 0.014 11.772 5.301 1.00 96.88 104 PHE A C 1
ATOM 849 O O . PHE A 1 104 ? -0.418 11.651 6.446 1.00 96.88 104 PHE A O 1
ATOM 856 N N . ALA A 1 105 ? 0.388 12.957 4.813 1.00 96.94 105 ALA A N 1
ATOM 857 C CA . ALA A 1 105 ? 0.291 14.195 5.580 1.00 96.94 105 ALA A CA 1
ATOM 858 C C . ALA A 1 105 ? -1.168 14.546 5.925 1.00 96.94 105 ALA A C 1
ATOM 860 O O . ALA A 1 105 ? -1.469 14.867 7.078 1.00 96.94 105 ALA A O 1
ATOM 861 N N . CYS A 1 106 ? -2.092 14.427 4.965 1.00 97.19 106 CYS A N 1
ATOM 862 C CA . CYS A 1 106 ? -3.524 14.628 5.199 1.00 97.19 106 CYS A CA 1
ATOM 863 C C . CYS A 1 106 ? -4.090 13.619 6.205 1.00 97.19 106 CYS A C 1
ATOM 865 O O . CYS A 1 106 ? -4.813 14.014 7.118 1.00 97.19 106 CYS A O 1
ATOM 867 N N . LEU A 1 107 ? -3.739 12.336 6.076 1.00 95.88 107 LEU A N 1
ATOM 868 C CA . LEU A 1 107 ? -4.136 11.289 7.020 1.00 95.88 107 LEU A CA 1
ATOM 869 C C . LEU A 1 107 ? -3.565 11.542 8.417 1.00 95.88 107 LEU A C 1
ATOM 871 O O . LEU A 1 107 ? -4.286 11.381 9.396 1.00 95.88 107 LEU A O 1
ATOM 875 N N . GLY A 1 108 ? -2.310 11.982 8.525 1.00 95.81 108 GLY A N 1
ATOM 876 C CA . GLY A 1 108 ? -1.692 12.352 9.798 1.00 95.81 108 GLY A CA 1
ATOM 877 C C . GLY A 1 108 ? -2.400 13.535 10.460 1.00 95.81 108 GLY A C 1
ATOM 878 O O . GLY A 1 108 ? -2.712 13.483 11.650 1.00 95.81 108 GLY A O 1
ATOM 879 N N . CYS A 1 109 ? -2.731 14.565 9.679 1.00 95.31 109 CYS A N 1
ATOM 880 C CA . CYS A 1 109 ? -3.534 15.696 10.136 1.00 95.31 109 CYS A CA 1
ATOM 881 C C . CYS A 1 109 ? -4.910 15.219 10.635 1.00 95.31 109 CYS A C 1
ATOM 883 O O . CYS A 1 109 ? -5.260 15.440 11.792 1.00 95.31 109 CYS A O 1
ATOM 885 N N . LEU A 1 110 ? -5.651 14.464 9.818 1.00 95.81 110 LEU A N 1
ATOM 886 C CA . LEU A 1 110 ? -6.945 13.894 10.200 1.00 95.81 110 LEU A CA 1
ATOM 887 C C . LEU A 1 110 ? -6.842 13.023 11.460 1.00 95.81 110 LEU A C 1
ATOM 889 O O . LEU A 1 110 ? -7.721 13.051 12.318 1.00 95.81 110 LEU A O 1
ATOM 893 N N . HIS A 1 111 ? -5.766 12.256 11.601 1.00 95.25 111 HIS A N 1
ATOM 894 C CA . HIS A 1 111 ? -5.571 11.392 12.752 1.00 95.25 111 HIS A CA 1
ATOM 895 C C . HIS A 1 111 ? -5.411 12.195 14.051 1.00 95.25 111 HIS A C 1
ATOM 897 O O . HIS A 1 111 ? -6.073 11.908 15.048 1.00 95.25 111 HIS A O 1
ATOM 903 N N . ILE A 1 112 ? -4.579 13.236 14.037 1.00 95.31 112 ILE A N 1
ATOM 904 C CA . ILE A 1 112 ? -4.346 14.081 15.215 1.00 95.31 112 ILE A CA 1
ATOM 905 C C . ILE A 1 112 ? -5.595 14.906 15.550 1.00 95.31 112 ILE A C 1
ATOM 907 O O . ILE A 1 112 ? -5.987 14.977 16.712 1.00 95.31 112 ILE A O 1
ATOM 911 N N . TRP A 1 113 ? -6.231 15.509 14.544 1.00 94.62 113 TRP A N 1
ATOM 912 C CA . TRP A 1 113 ? -7.319 16.468 14.752 1.00 94.62 113 TRP A CA 1
ATOM 913 C C . TRP A 1 113 ? -8.708 15.841 14.846 1.00 94.62 113 TRP A C 1
ATOM 915 O O . TRP A 1 113 ? -9.582 16.426 15.474 1.00 94.62 113 TRP A O 1
ATOM 925 N N . CYS A 1 114 ? -8.939 14.679 14.235 1.00 93.69 114 CYS A N 1
ATOM 9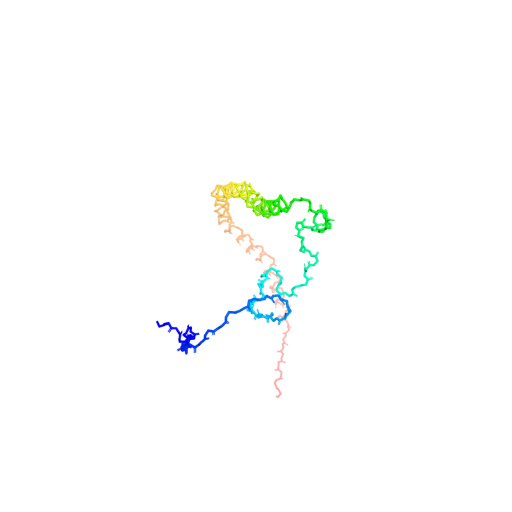26 C CA . CYS A 1 114 ? -10.246 14.019 14.237 1.00 93.69 114 CYS A CA 1
ATOM 927 C C . CYS A 1 114 ? -10.202 12.665 14.942 1.00 93.69 114 CYS A C 1
ATOM 929 O O . CYS A 1 114 ? -11.029 12.418 15.812 1.00 93.69 114 CYS A O 1
ATOM 931 N N . VAL A 1 115 ? -9.235 11.793 14.639 1.00 95.06 115 VAL A N 1
ATOM 932 C CA . VAL A 1 115 ? -9.226 10.436 15.22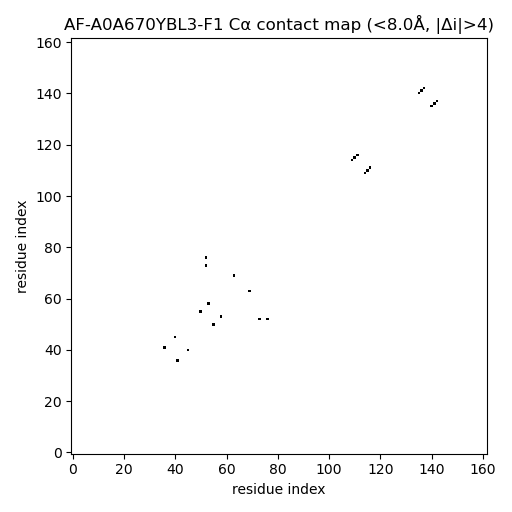1 1.00 95.06 115 VAL A CA 1
ATOM 933 C C . VAL A 1 115 ? -8.948 10.466 16.724 1.00 95.06 115 VAL A C 1
ATOM 935 O O . VAL A 1 115 ? -9.685 9.833 17.474 1.00 95.06 115 VAL A O 1
ATOM 938 N N . MET A 1 116 ? -7.958 11.231 17.190 1.00 94.31 116 MET A N 1
ATOM 939 C CA . MET A 1 116 ? -7.678 11.360 18.628 1.00 94.31 116 MET A CA 1
ATOM 940 C C . MET A 1 116 ? -8.884 11.863 19.441 1.00 94.31 116 MET A C 1
ATOM 942 O O . MET A 1 116 ? -9.255 11.180 20.401 1.00 94.31 116 MET A O 1
ATOM 946 N N . PRO A 1 117 ? -9.555 12.979 19.081 1.00 92.88 117 PRO A N 1
ATOM 947 C CA . PRO A 1 117 ? -10.750 13.395 19.807 1.00 92.88 117 PRO A CA 1
ATOM 948 C C . PRO A 1 117 ? -11.911 12.418 19.624 1.00 92.88 117 PRO A C 1
ATOM 950 O O . PRO A 1 117 ? -12.647 12.199 20.579 1.00 92.88 117 PRO A O 1
ATOM 953 N N . CYS A 1 118 ? -12.068 11.762 18.469 1.00 92.81 118 CYS A N 1
ATOM 954 C CA . CYS A 1 118 ? -13.071 10.705 18.309 1.00 92.81 118 CYS A CA 1
ATOM 955 C C . CYS A 1 118 ? -12.835 9.538 19.274 1.00 92.81 118 CYS A C 1
ATOM 957 O O . CYS A 1 118 ? -13.776 9.104 19.930 1.00 92.81 118 CYS A O 1
ATOM 959 N N . ILE A 1 119 ? -11.594 9.066 19.418 1.00 94.50 119 ILE A N 1
ATOM 960 C CA . ILE A 1 119 ? -1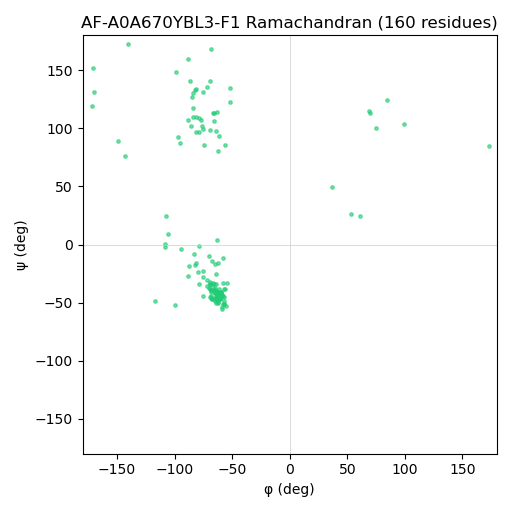1.247 8.006 20.374 1.00 94.50 119 ILE A CA 1
ATOM 961 C C . ILE A 1 119 ? -11.564 8.459 21.800 1.00 94.50 119 ILE A C 1
ATOM 963 O O . ILE A 1 119 ? -12.177 7.704 22.553 1.00 94.50 119 ILE A O 1
ATOM 967 N N . GLN A 1 120 ? -11.202 9.692 22.160 1.00 94.06 120 GLN A N 1
ATOM 968 C CA . GLN A 1 120 ? -11.522 10.262 23.470 1.00 94.06 120 GLN A CA 1
ATOM 969 C C . GLN A 1 120 ? -13.037 10.382 23.695 1.00 94.06 120 GLN A C 1
ATOM 971 O O . GLN A 1 120 ? -13.532 10.026 24.759 1.00 94.06 120 GLN A O 1
ATOM 976 N N . MET A 1 121 ? -13.808 10.817 22.700 1.00 93.00 121 MET A N 1
ATOM 977 C CA . MET A 1 121 ? -15.270 10.854 22.793 1.00 93.00 121 MET A CA 1
ATOM 978 C C . MET A 1 121 ? -15.853 9.449 22.965 1.00 93.00 121 MET A C 1
ATOM 980 O O . MET A 1 121 ? -16.720 9.245 23.813 1.00 93.00 121 MET A O 1
ATOM 984 N N . CYS A 1 122 ? -15.354 8.461 22.219 1.00 91.94 122 CYS A N 1
ATOM 985 C CA . CYS A 1 122 ? -15.771 7.071 22.366 1.00 91.94 122 CYS A CA 1
ATOM 986 C C . CYS A 1 122 ? -15.453 6.529 23.763 1.00 91.94 122 CYS A C 1
ATOM 988 O O . CYS A 1 122 ? -16.305 5.875 24.361 1.00 91.94 122 CYS A O 1
ATOM 990 N N . THR A 1 123 ? -14.271 6.810 24.319 1.00 94.12 123 THR A N 1
ATOM 991 C CA . THR A 1 123 ? -13.921 6.345 25.670 1.00 94.12 123 THR A CA 1
ATOM 992 C C . THR A 1 123 ? -14.771 7.016 26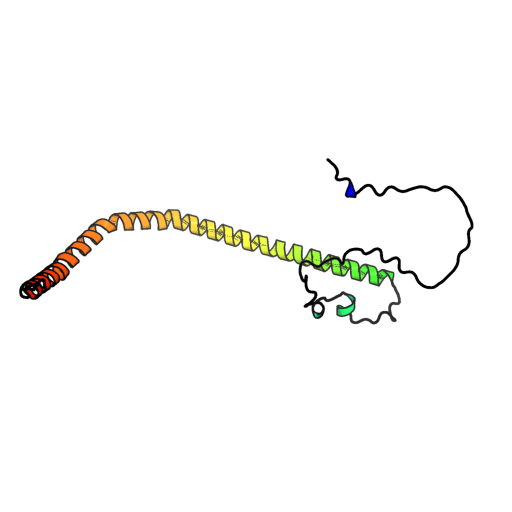.746 1.00 94.12 123 THR A C 1
ATOM 994 O O . THR A 1 123 ? -15.169 6.342 27.694 1.00 94.12 123 THR A O 1
ATOM 997 N N . MET A 1 124 ? -15.138 8.287 26.569 1.00 94.69 124 MET A N 1
ATOM 998 C CA . MET A 1 124 ? -16.067 8.988 27.464 1.00 94.69 124 MET A CA 1
ATOM 999 C C . MET A 1 124 ? -17.517 8.499 27.323 1.00 94.69 124 MET A C 1
ATOM 1001 O O . MET A 1 124 ? -18.261 8.496 28.302 1.00 94.69 124 MET A O 1
ATOM 1005 N N . ALA A 1 125 ? -17.924 8.038 26.138 1.00 92.56 125 ALA A N 1
ATOM 1006 C CA . ALA A 1 125 ? -19.256 7.482 25.889 1.00 92.56 125 ALA A CA 1
ATOM 1007 C C . ALA A 1 125 ? -19.397 6.003 26.305 1.00 92.56 125 ALA A C 1
ATOM 1009 O O . ALA A 1 125 ? -20.512 5.513 26.484 1.00 92.56 125 ALA A O 1
ATOM 1010 N N . MET A 1 126 ? -18.293 5.276 26.495 1.00 92.75 126 MET A N 1
ATOM 1011 C CA . MET A 1 126 ? -18.317 3.857 26.876 1.00 92.75 126 MET A CA 1
ATOM 1012 C C . MET A 1 126 ? -19.038 3.570 28.210 1.00 92.75 126 MET A C 1
ATOM 1014 O O . MET A 1 126 ? -19.836 2.632 28.242 1.00 92.75 126 MET A O 1
ATOM 1018 N N . PRO A 1 127 ? -18.820 4.316 29.314 1.00 94.44 127 PRO A N 1
ATOM 1019 C CA . PRO A 1 127 ? -19.492 4.054 30.588 1.00 94.44 127 PRO A CA 1
ATOM 1020 C C . PRO A 1 127 ? -21.031 4.099 30.535 1.00 94.44 127 PRO A C 1
ATOM 1022 O O . PRO A 1 127 ? -21.644 3.113 30.950 1.00 94.44 127 PRO A O 1
ATOM 1025 N N . PRO A 1 128 ? -21.693 5.150 30.002 1.00 93.25 128 PRO A N 1
ATOM 1026 C CA . PRO A 1 128 ? -23.153 5.166 29.919 1.00 93.25 128 PRO A CA 1
ATOM 1027 C C . PRO A 1 128 ? -23.699 4.097 28.967 1.00 93.25 128 PRO A C 1
ATOM 1029 O O . PRO A 1 128 ? -24.732 3.504 29.264 1.00 93.25 128 PRO A O 1
ATOM 1032 N N . VAL A 1 129 ? -22.994 3.780 27.874 1.00 94.81 129 VAL A N 1
ATOM 1033 C CA . VAL A 1 129 ? -23.377 2.677 26.972 1.00 94.81 129 VAL A CA 1
ATOM 1034 C C . VAL A 1 129 ? -23.340 1.333 27.699 1.00 94.81 129 VAL A C 1
ATOM 1036 O O . VAL A 1 129 ? -24.263 0.535 27.554 1.00 94.81 129 VAL A O 1
ATOM 1039 N N . ARG A 1 130 ? -22.315 1.084 28.524 1.00 94.44 130 ARG A N 1
ATOM 1040 C CA . ARG A 1 130 ? -22.233 -0.136 29.343 1.00 94.44 130 ARG A CA 1
ATOM 1041 C C . ARG A 1 130 ? -23.365 -0.225 30.357 1.00 94.44 130 ARG A C 1
ATOM 1043 O O . ARG A 1 130 ? -23.914 -1.305 30.539 1.00 94.44 130 ARG A O 1
ATOM 1050 N N . ILE A 1 131 ? -23.712 0.891 30.995 1.00 95.75 131 ILE A N 1
ATOM 1051 C CA . ILE A 1 131 ? -24.817 0.947 31.957 1.00 95.75 131 ILE A CA 1
ATOM 1052 C C . ILE A 1 131 ? -26.143 0.671 31.245 1.00 95.75 131 ILE A C 1
ATOM 1054 O O . ILE A 1 131 ? -26.881 -0.206 31.677 1.00 95.75 131 ILE A O 1
ATOM 1058 N N . LEU A 1 132 ? -26.405 1.337 30.117 1.00 95.69 132 LEU A N 1
ATOM 1059 C CA . LEU A 1 132 ? -27.599 1.101 29.303 1.00 95.69 132 LEU A CA 1
ATOM 1060 C C . LEU A 1 132 ? -27.697 -0.365 28.865 1.00 95.69 132 LEU A C 1
ATOM 1062 O O . LEU A 1 132 ? -28.757 -0.975 28.973 1.00 95.69 132 LEU A O 1
ATOM 1066 N N . TRP A 1 133 ? -26.585 -0.942 28.408 1.00 95.31 133 TRP A N 1
ATOM 1067 C CA . TRP A 1 133 ? -26.525 -2.344 28.011 1.00 95.31 133 TRP A CA 1
ATOM 1068 C C . TRP A 1 133 ? -26.825 -3.282 29.183 1.00 95.31 133 TRP A C 1
ATOM 1070 O O . TRP A 1 133 ? -27.656 -4.177 29.052 1.00 95.31 133 TRP A O 1
ATOM 1080 N N . ALA A 1 134 ? -26.208 -3.051 30.343 1.00 94.94 134 ALA A N 1
ATOM 1081 C CA . ALA A 1 134 ? -26.481 -3.820 31.552 1.00 94.94 134 ALA A CA 1
ATOM 1082 C C . ALA A 1 134 ? -27.954 -3.709 31.977 1.00 94.94 134 ALA A C 1
ATOM 1084 O O . ALA A 1 134 ? -28.560 -4.725 32.299 1.00 94.94 134 ALA A O 1
ATOM 1085 N N . SER A 1 135 ? -28.555 -2.518 31.908 1.00 95.50 135 SER A N 1
ATOM 1086 C CA . SER A 1 135 ? -29.975 -2.316 32.214 1.00 95.50 135 SER A CA 1
ATOM 1087 C C . SER A 1 135 ? -30.898 -3.051 31.241 1.00 95.50 135 SER A C 1
ATOM 1089 O O . SER A 1 135 ? -31.880 -3.649 31.670 1.00 95.50 135 SER A O 1
ATOM 1091 N N . ILE A 1 136 ? -30.589 -3.051 29.941 1.00 94.62 136 ILE A N 1
ATOM 1092 C CA . ILE A 1 136 ? -31.359 -3.813 28.945 1.00 94.62 136 ILE A CA 1
ATOM 1093 C C . ILE A 1 136 ? -31.267 -5.313 29.236 1.00 94.62 136 ILE A C 1
ATOM 1095 O O . ILE A 1 136 ? -32.281 -6.012 29.197 1.00 94.62 136 ILE A O 1
ATOM 1099 N N . LEU A 1 137 ? -30.066 -5.808 29.546 1.00 94.88 137 LEU A N 1
ATOM 1100 C CA . LEU A 1 137 ? -29.880 -7.204 29.925 1.00 94.88 137 LEU A CA 1
ATOM 1101 C C . LEU A 1 137 ? -30.652 -7.543 31.206 1.00 94.88 137 LEU A C 1
ATOM 1103 O O . LEU A 1 137 ? -31.329 -8.562 31.254 1.00 94.88 137 LEU A O 1
ATOM 1107 N N . ASP A 1 138 ? -30.628 -6.690 32.220 1.00 94.25 138 ASP A N 1
ATOM 1108 C CA . ASP A 1 138 ? -31.355 -6.954 33.463 1.00 94.25 138 ASP A CA 1
ATOM 1109 C C . ASP A 1 138 ? -32.880 -6.982 33.243 1.00 94.25 138 ASP A C 1
ATOM 1111 O O . ASP A 1 138 ? -33.569 -7.891 33.698 1.00 94.25 138 ASP A O 1
ATOM 1115 N N . VAL A 1 139 ? -33.420 -6.061 32.439 1.00 94.50 139 VAL A N 1
ATOM 1116 C CA . VAL A 1 139 ? -34.866 -5.995 32.163 1.00 94.50 139 VAL A CA 1
ATOM 1117 C C . VAL A 1 139 ? -35.351 -7.133 31.259 1.00 94.50 139 VAL A C 1
ATOM 1119 O O . VAL A 1 139 ? -36.472 -7.607 31.432 1.00 94.50 139 VAL A O 1
ATOM 1122 N N . LEU A 1 140 ? -34.549 -7.573 30.286 1.00 91.75 140 LEU A N 1
ATOM 1123 C CA . LEU A 1 140 ? -34.976 -8.582 29.308 1.00 91.75 140 LEU A CA 1
ATOM 1124 C C . LEU A 1 140 ? -34.478 -9.983 29.651 1.00 91.75 140 LEU A C 1
ATOM 1126 O O . LEU A 1 140 ? -35.253 -10.935 29.694 1.00 91.75 140 LEU A O 1
ATOM 1130 N N . ILE A 1 141 ? -33.176 -10.124 29.884 1.00 91.12 141 ILE A N 1
ATOM 1131 C CA . ILE A 1 141 ? -32.527 -11.420 30.075 1.00 91.12 141 ILE A CA 1
ATOM 1132 C C . ILE A 1 141 ? -32.851 -11.967 31.472 1.00 91.12 141 ILE A C 1
ATOM 1134 O O . ILE A 1 141 ? -33.224 -13.136 31.577 1.00 91.12 141 ILE A O 1
ATOM 1138 N N . ALA A 1 142 ? -32.798 -11.162 32.540 1.00 90.44 142 ALA A N 1
ATOM 1139 C CA . ALA A 1 142 ? -33.038 -11.676 33.894 1.00 90.44 142 ALA A CA 1
ATOM 1140 C C . ALA A 1 142 ? -34.413 -12.363 34.075 1.00 90.44 142 ALA A C 1
ATOM 1142 O O . ALA A 1 142 ? -34.437 -13.499 34.567 1.00 90.44 142 ALA A O 1
ATOM 1143 N N . PRO A 1 143 ? -35.561 -11.786 33.653 1.00 90.81 143 PRO A N 1
ATOM 1144 C CA . PRO A 1 143 ? -36.850 -12.464 33.795 1.00 90.81 143 PRO A CA 1
ATOM 1145 C C . PRO A 1 143 ? -36.994 -13.684 32.876 1.00 90.81 143 PRO A C 1
ATOM 1147 O O . PRO A 1 143 ? -37.615 -14.669 33.284 1.00 90.81 143 PRO A O 1
ATOM 1150 N N . LEU A 1 144 ? -36.393 -13.675 31.678 1.00 88.88 144 LEU A N 1
ATOM 1151 C CA . LEU A 1 144 ? -36.403 -14.829 30.769 1.00 88.88 144 LEU A CA 1
ATOM 1152 C C . LEU A 1 144 ? -35.666 -16.024 31.377 1.00 88.88 144 LEU A C 1
ATOM 1154 O O . LEU A 1 144 ? -36.221 -17.120 31.456 1.00 88.88 144 LEU A O 1
ATOM 1158 N N . PHE A 1 145 ? -34.445 -15.809 31.867 1.00 88.69 145 PHE A N 1
ATOM 1159 C CA . PHE A 1 145 ? -33.654 -16.871 32.489 1.00 88.69 145 PHE A CA 1
ATOM 1160 C C . PHE A 1 145 ? -34.236 -17.319 33.830 1.00 88.69 145 PHE A C 1
ATOM 1162 O O . PHE A 1 145 ? -34.206 -18.510 34.134 1.00 88.69 145 PHE A O 1
ATOM 1169 N N . THR A 1 146 ? -34.840 -16.413 34.602 1.00 89.56 146 THR A N 1
ATOM 1170 C CA . THR A 1 146 ? -35.553 -16.783 35.836 1.00 89.56 146 THR A CA 1
ATOM 1171 C C . THR A 1 146 ? -36.763 -17.667 35.533 1.00 89.56 146 THR A C 1
ATOM 1173 O O . THR A 1 146 ? -36.998 -18.661 36.223 1.00 89.56 146 THR A O 1
ATOM 1176 N N . SER A 1 147 ? -37.515 -17.345 34.479 1.00 90.50 147 SER A N 1
ATOM 1177 C CA . SER A 1 147 ? -38.678 -18.131 34.053 1.00 90.50 147 SER A CA 1
ATOM 1178 C C . SER A 1 147 ? -38.260 -19.502 33.522 1.00 90.50 147 SER A C 1
ATOM 1180 O O . SER A 1 147 ? -38.796 -20.512 33.970 1.00 90.50 147 SER A O 1
ATOM 1182 N N . LEU A 1 148 ? -37.244 -19.557 32.654 1.00 89.19 148 LEU A N 1
ATOM 1183 C CA . LEU A 1 148 ? -36.663 -20.812 32.163 1.00 89.19 148 LEU A CA 1
ATOM 1184 C C . LEU A 1 148 ? -36.114 -21.669 33.309 1.00 89.19 148 LEU A C 1
ATOM 1186 O O . LEU A 1 148 ? -36.378 -22.867 33.360 1.00 89.19 148 LEU A O 1
ATOM 1190 N N . GLY A 1 149 ? -35.418 -21.056 34.270 1.00 89.31 149 GLY A N 1
ATOM 1191 C CA . GLY A 1 149 ? -34.932 -21.732 35.471 1.00 89.31 149 GLY A CA 1
ATOM 1192 C C . GLY A 1 149 ? -36.067 -22.338 36.297 1.00 89.31 149 GLY A C 1
ATOM 1193 O O . GLY A 1 149 ? -35.954 -23.477 36.746 1.00 89.31 149 GLY A O 1
ATOM 1194 N N . ARG A 1 150 ? -37.198 -21.634 36.445 1.00 84.88 150 ARG A N 1
ATOM 1195 C CA . ARG A 1 150 ? -38.389 -22.178 37.119 1.00 84.88 150 ARG A CA 1
ATOM 1196 C C . ARG A 1 150 ? -39.062 -23.303 36.334 1.00 84.88 150 ARG A C 1
ATOM 1198 O O . ARG A 1 150 ? -39.463 -24.284 36.953 1.00 84.88 150 ARG A O 1
ATOM 1205 N N . CYS A 1 151 ? -39.148 -23.203 35.009 1.00 83.62 151 CYS A N 1
ATOM 1206 C CA . CYS A 1 151 ? -39.670 -24.282 34.165 1.00 83.62 151 CYS A CA 1
ATOM 1207 C C . CYS A 1 151 ? -38.798 -25.546 34.248 1.00 83.62 151 CYS A C 1
ATOM 1209 O O . CYS A 1 151 ? -39.328 -26.646 34.376 1.00 83.62 151 CYS A O 1
ATOM 1211 N N . CYS A 1 152 ? -37.471 -25.396 34.231 1.00 80.62 152 CYS A N 1
ATOM 1212 C CA . CYS A 1 152 ? -36.532 -26.516 34.321 1.00 80.62 152 CYS A CA 1
ATOM 1213 C C . CYS A 1 152 ? -36.409 -27.093 35.742 1.00 80.62 152 CYS A C 1
ATOM 1215 O O . CYS A 1 152 ? -36.140 -28.281 35.887 1.00 80.62 152 CYS A O 1
ATOM 1217 N N . SER A 1 153 ? -36.644 -26.293 36.789 1.00 79.81 153 SER A N 1
ATOM 1218 C CA . SER A 1 153 ? -36.644 -26.750 38.191 1.00 79.81 153 SER A CA 1
ATOM 1219 C C . SER A 1 153 ? -37.752 -27.772 38.488 1.00 79.81 153 SER A C 1
ATOM 1221 O O . SER A 1 153 ? -37.606 -28.620 39.363 1.00 79.81 153 SER A O 1
ATOM 1223 N N . ALA A 1 154 ? -38.844 -27.755 37.718 1.00 72.44 154 ALA A N 1
ATOM 1224 C CA . ALA A 1 154 ? -39.911 -28.747 37.836 1.00 72.44 154 ALA A CA 1
ATOM 1225 C C . ALA A 1 154 ? -39.507 -30.158 37.350 1.00 72.44 154 ALA A C 1
ATOM 1227 O O . ALA A 1 154 ? -40.249 -31.115 37.575 1.00 72.44 154 ALA A O 1
ATOM 1228 N N . ILE A 1 155 ? -38.352 -30.315 36.692 1.00 76.44 155 ILE A N 1
ATOM 1229 C CA . ILE A 1 155 ? -37.879 -31.594 36.151 1.00 76.44 155 ILE A CA 1
ATOM 1230 C C . ILE A 1 155 ? -36.895 -32.222 37.149 1.00 76.44 155 ILE A C 1
ATOM 1232 O O . ILE A 1 155 ? -35.693 -31.966 37.116 1.00 76.44 155 ILE A O 1
ATOM 1236 N N . TYR A 1 156 ? -37.404 -33.071 38.044 1.00 72.94 156 TYR A N 1
ATOM 1237 C CA . TYR A 1 156 ? -36.576 -33.875 38.947 1.00 72.94 156 TYR A CA 1
ATOM 1238 C C . TYR A 1 156 ? -36.056 -35.122 38.220 1.00 72.94 156 TYR A C 1
ATOM 1240 O O . TYR A 1 156 ? -36.815 -36.045 37.930 1.00 72.94 156 TYR A O 1
ATOM 1248 N N . LEU A 1 157 ? -34.752 -35.171 37.936 1.00 75.50 157 LEU A N 1
ATOM 1249 C CA . LEU A 1 157 ? -34.090 -36.367 37.410 1.00 75.50 157 LEU A CA 1
ATOM 1250 C C . LEU A 1 157 ? -33.619 -37.257 38.568 1.00 75.50 157 LEU A C 1
ATOM 1252 O O . LEU A 1 157 ? -32.642 -36.947 39.247 1.00 75.50 157 LEU A O 1
ATOM 1256 N N . THR A 1 158 ? -34.290 -38.387 38.782 1.00 70.75 158 THR A N 1
ATOM 1257 C CA . THR A 1 158 ? -33.813 -39.449 39.678 1.00 70.75 158 THR A CA 1
ATOM 1258 C C . THR A 1 158 ? -32.875 -40.378 38.909 1.00 70.75 158 THR A C 1
ATOM 1260 O O . THR A 1 158 ? -33.323 -41.220 38.130 1.00 70.75 158 THR A O 1
ATOM 1263 N N . VAL A 1 159 ? -31.565 -40.232 39.109 1.00 74.75 159 VAL A N 1
ATOM 1264 C CA . VAL A 1 159 ? -30.564 -41.137 38.526 1.00 74.75 159 VAL A CA 1
ATOM 1265 C C . VAL A 1 159 ? -30.508 -42.419 39.358 1.00 74.75 159 VAL A C 1
ATOM 1267 O O . VAL A 1 159 ? -30.020 -42.417 40.484 1.00 74.75 159 VAL A O 1
ATOM 1270 N N . THR A 1 160 ? -31.016 -43.519 38.801 1.00 66.31 160 THR A N 1
ATOM 1271 C CA . THR A 1 160 ? -30.802 -44.870 39.339 1.00 66.31 160 THR A CA 1
ATOM 1272 C C . THR A 1 160 ? -29.464 -45.391 38.815 1.00 66.31 160 THR A C 1
ATOM 1274 O O . THR A 1 160 ? -29.327 -45.653 37.622 1.00 66.31 160 THR A O 1
ATOM 1277 N N . GLN A 1 161 ? -28.472 -45.494 39.701 1.00 64.62 161 GLN A N 1
ATOM 1278 C CA . GLN A 1 161 ? -27.213 -46.208 39.455 1.00 64.62 161 GLN A CA 1
ATOM 1279 C C . GLN A 1 161 ? -27.477 -47.719 39.535 1.00 64.62 161 GLN A C 1
ATOM 1281 O O . GLN A 1 161 ? -28.144 -48.168 40.468 1.00 64.62 161 GLN A O 1
ATOM 1286 N N . LYS A 1 162 ? -27.007 -48.469 38.533 1.00 54.44 162 LYS A N 1
ATOM 1287 C CA . LYS A 1 162 ? -27.196 -49.919 38.384 1.00 54.44 162 LYS A CA 1
ATOM 1288 C C . LYS A 1 162 ? -25.909 -50.659 38.717 1.00 54.44 162 LYS A C 1
ATOM 1290 O O . LYS A 1 162 ? -24.844 -50.154 38.303 1.00 54.44 162 LYS A O 1
#

InterPro domains:
  IPR001612 Caveolin [PF01146] (39-158)
  IPR001612 Caveolin [PTHR10844] (28-161)

Mean predicted aligned error: 17.31 Å

Secondary structure (DSSP, 8-state):
---GGG--------------------------------TT-TT-TTGGG---HHHHHT--GGG-S-HHHHHHHHHHHHHHHHHHHHHHHHHHHHHHHHHHHHHHHHHHHHIIIIIHHHHHHHHHHHHHHHHHHHHHHHHHHHHHHHHHHHHHHT--------

Foldseek 3Di:
DPDPPPDPPDDDDDDDDDDDDDDDDDDDPPPCPPPPQPPVCNPCPVVVVDDAPCNVVVDDPPPCPDPVVVVVVRVVVVVCVVVVVVVVCVVVCVVVVVVVVVVVVVVVVCCVPPVVVVVVVVVVVVVVVVVVVVVVCCVPVVVVVVVVVVVCVVDDDDDDDD

Organism: Pseudonaja textilis (NCBI:txid8673)

pLDDT: mean 77.91, std 19.76, range [30.0, 97.56]